Protein AF-A0A259Q267-F1 (afdb_monomer_lite)

Sequence (40 aa):
MVPMKRAGQPEEVADLVGFLASDQAAYISGQVVSINGAMI

Foldseek 3Di:
DQPQPDFDDPVQVVVVVVCCPDPVVVPDPPDDDDDGNPDD

pLDDT: mean 95.45, std 5.05, range [74.62, 98.75]

Structure (mmCIF, N/CA/C/O backbone):
data_AF-A0A259Q267-F1
#
_entry.id   AF-A0A259Q267-F1
#
loop_
_atom_site.group_PDB
_atom_site.id
_atom_site.type_symbol
_atom_site.label_atom_id
_atom_site.label_alt_id
_atom_site.label_comp_id
_atom_site.label_asym_id
_atom_site.label_entity_id
_atom_site.label_seq_id
_atom_site.pdbx_PDB_ins_code
_atom_site.Cartn_x
_atom_site.Cartn_y
_atom_site.Cartn_z
_atom_site.occupancy
_atom_site.B_iso_or_equiv
_atom_site.auth_seq_id
_atom_site.auth_comp_id
_atom_site.auth_asym_id
_atom_site.auth_atom_id
_atom_site.pdbx_PDB_model_num
ATOM 1 N N . MET A 1 1 ? 16.106 3.560 -15.626 1.00 74.62 1 MET A N 1
ATOM 2 C CA . MET A 1 1 ? 15.176 2.892 -16.569 1.00 74.62 1 MET A CA 1
ATOM 3 C C . MET A 1 1 ? 14.167 2.129 -15.727 1.00 74.62 1 MET A C 1
ATOM 5 O O . MET A 1 1 ? 14.618 1.402 -14.859 1.00 74.62 1 MET A O 1
ATOM 9 N N . VAL A 1 2 ? 12.856 2.321 -15.916 1.00 84.19 2 VAL A N 1
ATOM 10 C CA . VAL A 1 2 ? 11.817 1.601 -15.148 1.00 84.19 2 VAL A CA 1
ATOM 11 C C . VAL A 1 2 ? 11.849 0.113 -15.532 1.00 84.19 2 VAL A C 1
ATOM 13 O O . VAL A 1 2 ? 11.602 -0.179 -16.707 1.00 84.19 2 VAL A O 1
ATOM 16 N N . PRO A 1 3 ? 12.123 -0.839 -14.617 1.00 92.50 3 PRO A N 1
ATOM 17 C CA . PRO A 1 3 ? 12.156 -2.265 -14.967 1.00 92.50 3 PRO A CA 1
ATOM 18 C C . PRO A 1 3 ? 10.840 -2.812 -15.517 1.00 92.50 3 PRO A C 1
ATOM 20 O O . PRO A 1 3 ? 10.857 -3.673 -16.393 1.00 92.50 3 PRO A O 1
ATOM 23 N N . MET A 1 4 ? 9.703 -2.261 -15.086 1.00 94.12 4 MET A N 1
ATOM 24 C CA . MET A 1 4 ? 8.389 -2.576 -15.662 1.00 94.12 4 MET A CA 1
ATOM 25 C C . MET A 1 4 ? 8.177 -2.067 -17.103 1.00 94.12 4 MET A C 1
ATOM 27 O O . MET A 1 4 ? 7.139 -2.349 -17.693 1.00 94.12 4 MET A O 1
ATOM 31 N N . LYS A 1 5 ? 9.141 -1.344 -17.696 1.00 93.62 5 LYS A N 1
ATOM 32 C CA . LYS A 1 5 ? 9.143 -0.881 -19.102 1.00 93.62 5 LYS A CA 1
ATOM 33 C C . LYS A 1 5 ? 7.914 -0.063 -19.530 1.00 93.62 5 LYS A C 1
ATOM 35 O O . LYS A 1 5 ? 7.623 0.031 -20.719 1.00 93.62 5 LYS A O 1
ATOM 40 N N . ARG A 1 6 ? 7.217 0.568 -18.586 1.00 94.38 6 ARG A N 1
ATOM 41 C CA . ARG A 1 6 ? 6.101 1.485 -18.851 1.00 94.38 6 ARG A CA 1
ATOM 42 C C . ARG A 1 6 ? 6.007 2.563 -17.779 1.00 94.38 6 ARG A C 1
ATOM 44 O O . ARG A 1 6 ? 6.574 2.413 -16.699 1.00 94.38 6 ARG A O 1
ATOM 51 N N . ALA A 1 7 ? 5.260 3.622 -18.077 1.00 93.88 7 ALA A N 1
ATOM 52 C CA . ALA A 1 7 ? 4.824 4.567 -17.059 1.00 93.88 7 ALA A CA 1
ATOM 53 C C . ALA A 1 7 ? 3.779 3.916 -16.134 1.00 93.88 7 ALA A C 1
ATOM 55 O O . ALA A 1 7 ? 2.975 3.081 -16.574 1.00 93.88 7 ALA A O 1
ATOM 56 N N . GLY A 1 8 ? 3.806 4.307 -14.860 1.00 94.25 8 GLY A N 1
ATOM 57 C CA . GLY A 1 8 ? 2.719 4.019 -13.929 1.00 94.25 8 GLY A CA 1
ATOM 58 C C . GLY A 1 8 ? 1.456 4.789 -14.310 1.00 94.25 8 GLY A C 1
ATOM 59 O O . GLY A 1 8 ? 1.540 5.832 -14.963 1.00 94.25 8 GLY A O 1
ATOM 60 N N . GLN A 1 9 ? 0.304 4.264 -13.918 1.00 97.25 9 GLN A N 1
ATOM 61 C CA . GLN A 1 9 ? -0.985 4.935 -14.045 1.00 97.25 9 GLN A CA 1
ATOM 62 C C . GLN A 1 9 ? -1.416 5.511 -12.685 1.00 97.25 9 GLN A C 1
ATOM 64 O O . GLN A 1 9 ? -1.087 4.921 -11.651 1.00 97.25 9 GLN A O 1
ATOM 69 N N . PRO A 1 10 ? -2.134 6.649 -12.647 1.00 97.81 10 PRO A N 1
ATOM 70 C CA . PRO A 1 10 ? -2.632 7.232 -11.398 1.00 97.81 10 PRO A CA 1
ATOM 71 C C . PRO A 1 10 ? -3.455 6.257 -10.546 1.00 97.81 10 PRO A C 1
ATOM 73 O O . PRO A 1 10 ? -3.370 6.283 -9.318 1.00 97.81 10 PRO A O 1
ATOM 76 N N . GLU A 1 11 ? -4.207 5.370 -11.194 1.00 98.38 11 GLU A N 1
ATOM 77 C CA . GLU A 1 11 ? -5.060 4.371 -10.554 1.00 98.38 11 GLU A CA 1
ATOM 78 C C . GLU A 1 11 ? -4.243 3.385 -9.714 1.00 98.38 11 GLU A C 1
ATOM 80 O O . GLU A 1 11 ? -4.673 3.010 -8.633 1.00 98.38 11 GLU A O 1
ATOM 85 N N . GLU A 1 12 ? -3.017 3.050 -10.125 1.00 97.56 12 GLU A N 1
ATOM 86 C CA . GLU A 1 12 ? -2.153 2.141 -9.361 1.00 97.56 12 GLU A CA 1
ATOM 87 C C . GLU A 1 12 ? -1.758 2.750 -8.005 1.00 97.56 12 GLU A C 1
ATOM 89 O O . GLU A 1 12 ? -1.664 2.048 -6.997 1.00 97.56 12 GLU A O 1
ATOM 94 N N . VAL A 1 13 ? -1.562 4.073 -7.960 1.00 97.81 13 VAL A N 1
ATOM 95 C CA . VAL A 1 13 ? -1.323 4.801 -6.705 1.00 97.81 13 VAL A CA 1
ATOM 96 C C . VAL A 1 13 ? -2.600 4.853 -5.872 1.00 97.81 13 VAL A C 1
ATOM 98 O O . VAL A 1 13 ? -2.546 4.627 -4.662 1.00 97.81 13 VAL A O 1
ATOM 101 N N . ALA A 1 14 ? -3.742 5.131 -6.506 1.00 98.44 14 ALA A N 1
ATOM 102 C CA . ALA A 1 14 ? -5.035 5.186 -5.832 1.00 98.44 14 ALA A CA 1
ATOM 103 C C . ALA A 1 14 ? -5.408 3.838 -5.197 1.00 98.44 14 ALA A C 1
ATOM 105 O O . ALA A 1 14 ? -5.855 3.820 -4.053 1.00 98.44 14 ALA A O 1
ATOM 106 N N . ASP A 1 15 ? -5.151 2.726 -5.883 1.00 98.56 15 ASP A N 1
ATOM 107 C CA . ASP A 1 15 ? -5.407 1.373 -5.388 1.00 98.56 15 ASP A CA 1
ATOM 108 C C . ASP A 1 15 ? -4.542 1.047 -4.164 1.00 98.56 15 ASP A C 1
ATOM 110 O O . ASP A 1 15 ? -5.052 0.541 -3.161 1.00 98.56 15 ASP A O 1
ATOM 114 N N . LEU A 1 16 ? -3.245 1.393 -4.193 1.00 98.38 16 LEU A N 1
ATOM 115 C CA . LEU A 1 16 ? -2.370 1.221 -3.028 1.00 98.38 16 LEU A CA 1
ATOM 116 C C . LEU A 1 16 ? -2.856 2.059 -1.840 1.00 98.38 16 LEU A C 1
ATOM 118 O O . LEU A 1 16 ? -2.912 1.562 -0.716 1.00 98.38 16 LEU A O 1
ATOM 122 N N . VAL A 1 17 ? -3.222 3.320 -2.079 1.00 98.25 17 VAL A N 1
ATOM 123 C CA . VAL A 1 17 ? -3.767 4.196 -1.033 1.00 98.25 17 VAL A CA 1
ATOM 124 C C . VAL A 1 17 ? -5.083 3.637 -0.492 1.00 98.25 17 VAL A C 1
ATOM 126 O O . VAL A 1 17 ? -5.269 3.606 0.722 1.00 98.25 17 VAL A O 1
ATOM 129 N N . GLY A 1 18 ? -5.966 3.148 -1.362 1.00 98.50 18 GLY A N 1
ATOM 130 C CA . GLY A 1 18 ? -7.231 2.525 -0.982 1.00 98.5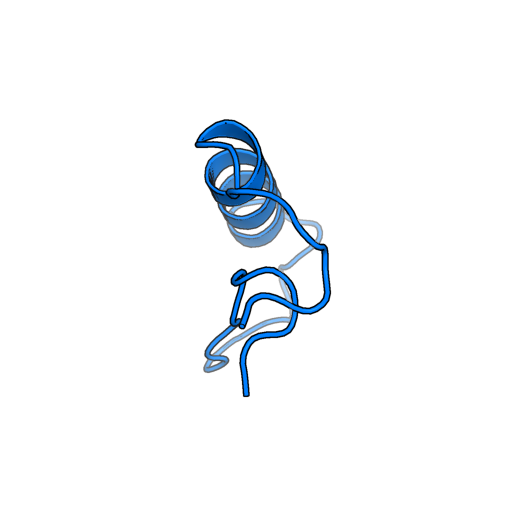0 18 GLY A CA 1
ATOM 131 C C . GLY A 1 18 ? -7.029 1.295 -0.100 1.00 98.50 18 GLY A C 1
ATOM 132 O O . GLY A 1 18 ? -7.693 1.164 0.926 1.00 98.50 18 GLY A O 1
ATOM 133 N N . PHE A 1 19 ? -6.063 0.436 -0.438 1.00 98.56 19 PHE A N 1
ATOM 134 C CA . PHE A 1 19 ? -5.678 -0.693 0.410 1.00 98.56 19 PHE A CA 1
ATOM 135 C C . PHE A 1 19 ? -5.157 -0.228 1.776 1.00 98.56 19 PHE A C 1
ATOM 137 O O . PHE A 1 19 ? -5.649 -0.699 2.802 1.00 98.56 19 PHE A O 1
ATOM 144 N N . LEU A 1 20 ? -4.209 0.717 1.801 1.00 98.38 20 LEU A N 1
ATOM 145 C CA . LEU A 1 20 ? -3.608 1.221 3.043 1.00 98.38 20 LEU A CA 1
ATOM 146 C C . LEU A 1 20 ? -4.615 1.945 3.948 1.00 98.38 20 LEU A C 1
ATOM 148 O O . LEU A 1 20 ? -4.455 1.936 5.165 1.00 98.38 20 LEU A O 1
ATOM 152 N N . ALA A 1 21 ? -5.649 2.554 3.369 1.00 98.38 21 ALA A N 1
ATOM 153 C CA . ALA A 1 21 ? -6.736 3.195 4.103 1.00 98.38 21 ALA A CA 1
ATOM 154 C C . ALA A 1 21 ? -7.821 2.212 4.583 1.00 98.38 21 ALA A C 1
ATOM 156 O O . ALA A 1 21 ? -8.711 2.611 5.331 1.00 98.38 21 ALA A O 1
ATOM 157 N N . SER A 1 22 ? -7.783 0.952 4.143 1.00 98.75 22 SER A N 1
ATOM 158 C CA . SER A 1 22 ? -8.778 -0.063 4.498 1.00 98.75 22 SER A CA 1
ATOM 159 C C . SER A 1 22 ? -8.418 -0.828 5.775 1.00 98.75 22 SER A C 1
ATOM 161 O O . SER A 1 22 ? -7.250 -0.923 6.156 1.00 98.75 22 SER A O 1
ATOM 163 N N . ASP A 1 23 ? -9.410 -1.494 6.373 1.00 98.56 23 ASP A N 1
ATOM 164 C CA . ASP A 1 23 ? -9.217 -2.374 7.537 1.00 98.56 23 ASP A CA 1
ATOM 165 C C . ASP A 1 23 ? -8.242 -3.535 7.263 1.00 98.56 23 ASP A C 1
ATOM 167 O O . ASP A 1 23 ? -7.652 -4.093 8.188 1.00 98.56 23 ASP A O 1
ATOM 171 N N . GLN A 1 24 ? -8.024 -3.893 5.992 1.00 98.56 24 GLN A N 1
ATOM 172 C CA . GLN A 1 24 ? -7.090 -4.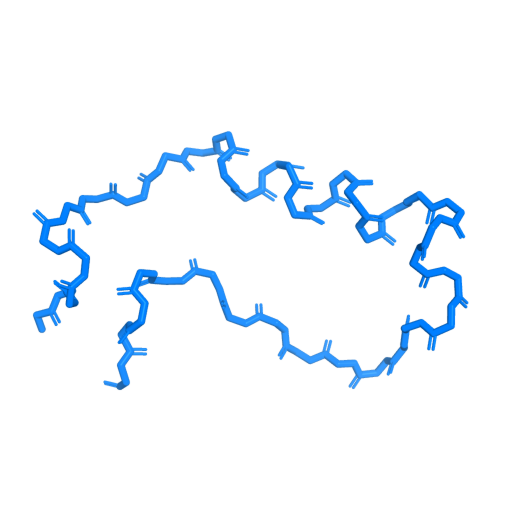960 5.615 1.00 98.56 24 GLN A CA 1
ATOM 173 C C . GLN A 1 24 ? -5.631 -4.600 5.927 1.00 98.56 24 GLN A C 1
ATOM 175 O O . GLN A 1 24 ? -4.806 -5.493 6.117 1.00 98.56 24 GLN A O 1
ATOM 180 N N . ALA A 1 25 ? -5.310 -3.308 6.006 1.00 98.56 25 ALA A N 1
ATOM 181 C CA . ALA A 1 25 ? -3.972 -2.812 6.301 1.00 98.56 25 ALA A CA 1
ATOM 182 C C . ALA A 1 25 ? -3.779 -2.430 7.781 1.00 98.56 25 ALA A C 1
ATOM 184 O O . ALA A 1 25 ? -2.759 -1.836 8.120 1.00 98.5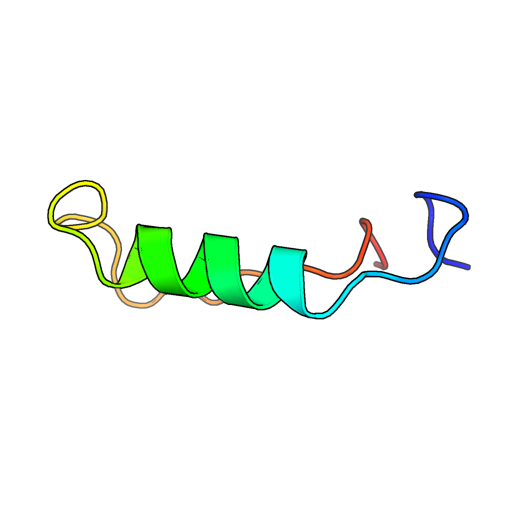6 25 ALA A O 1
ATOM 185 N N . ALA A 1 26 ? -4.706 -2.791 8.681 1.00 98.56 26 ALA A N 1
ATOM 186 C CA . ALA A 1 26 ? -4.747 -2.295 10.064 1.00 98.56 26 ALA A CA 1
ATOM 187 C C . ALA A 1 26 ? -3.471 -2.532 10.901 1.00 98.56 26 ALA A C 1
ATOM 189 O O . ALA A 1 26 ? -3.263 -1.859 11.908 1.00 98.56 26 ALA A O 1
ATOM 190 N N . TYR A 1 27 ? -2.610 -3.474 10.504 1.00 98.25 27 TYR A N 1
ATOM 191 C CA . TYR A 1 27 ? -1.347 -3.765 11.191 1.00 98.25 27 TYR A CA 1
ATOM 192 C C . TYR A 1 27 ? -0.099 -3.207 10.480 1.00 98.25 27 TYR A C 1
ATOM 194 O O . TYR A 1 27 ? 1.030 -3.488 10.883 1.00 98.25 27 TYR A O 1
ATOM 202 N N . ILE A 1 28 ? -0.276 -2.416 9.420 1.00 98.25 28 ILE A N 1
A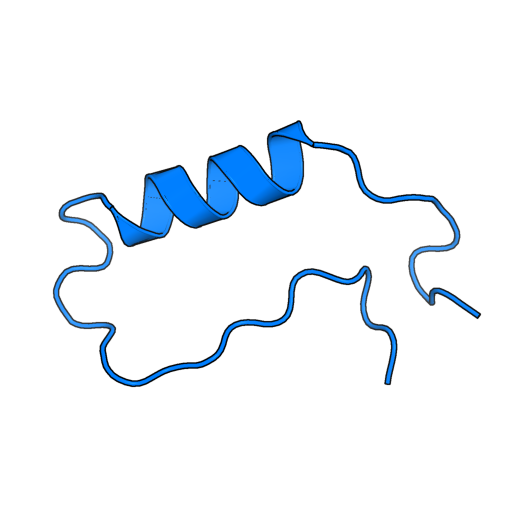TOM 203 C CA . ILE A 1 28 ? 0.809 -1.771 8.674 1.00 98.25 28 ILE A CA 1
ATOM 204 C C . ILE A 1 28 ? 0.957 -0.338 9.185 1.00 98.25 28 ILE A C 1
ATOM 206 O O . ILE A 1 28 ? 0.058 0.483 9.043 1.00 98.25 28 ILE A O 1
ATOM 210 N N . SER A 1 29 ? 2.111 -0.019 9.771 1.00 97.81 29 SER A N 1
ATOM 211 C CA . SER A 1 29 ? 2.404 1.332 10.257 1.00 97.81 29 SER A CA 1
ATOM 212 C C . SER A 1 29 ? 3.892 1.666 10.164 1.00 97.81 29 SER A C 1
ATOM 214 O O . SER A 1 29 ? 4.753 0.781 10.177 1.00 97.81 29 SER A O 1
ATOM 216 N N . GLY A 1 30 ? 4.195 2.960 10.028 1.00 97.94 30 GLY A N 1
ATOM 217 C CA . GLY A 1 30 ? 5.561 3.489 9.961 1.00 97.94 30 GLY A CA 1
ATOM 218 C C . GLY A 1 30 ? 6.355 3.089 8.712 1.00 97.94 30 GLY A C 1
ATOM 219 O O . GLY A 1 30 ? 7.572 3.247 8.700 1.00 97.94 30 GL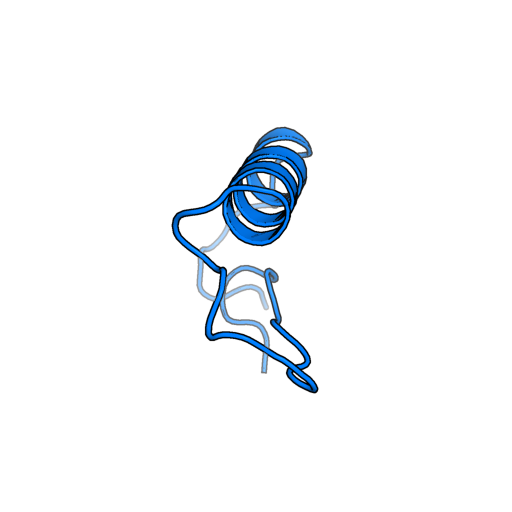Y A O 1
ATOM 220 N N . GLN A 1 31 ? 5.696 2.555 7.681 1.00 98.06 31 GLN A N 1
ATOM 221 C CA . GLN A 1 31 ? 6.351 2.088 6.459 1.00 98.06 31 GLN A CA 1
ATOM 222 C C . GLN A 1 31 ? 6.308 3.138 5.349 1.00 98.06 31 GLN A C 1
ATOM 224 O O . GLN A 1 31 ? 5.309 3.832 5.167 1.00 98.06 31 GLN A O 1
ATOM 229 N N . VAL A 1 32 ? 7.378 3.191 4.556 1.00 96.75 32 VAL A N 1
ATOM 230 C CA . VAL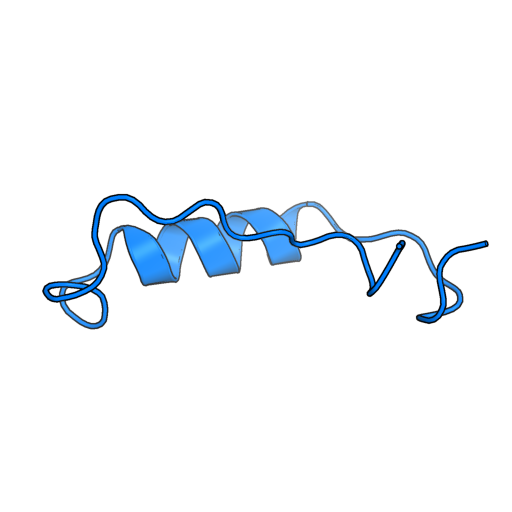 A 1 32 ? 7.417 3.905 3.276 1.00 96.75 32 VAL A CA 1
ATOM 231 C C . VAL A 1 32 ? 7.303 2.865 2.168 1.00 96.75 32 VAL A C 1
ATOM 233 O O . VAL A 1 32 ? 8.180 2.016 2.024 1.00 96.75 32 VAL A O 1
ATOM 236 N N . VAL A 1 33 ? 6.222 2.917 1.391 1.00 96.12 33 VAL A N 1
ATOM 237 C CA . VAL A 1 33 ? 5.960 1.955 0.312 1.00 96.12 33 VAL A CA 1
ATOM 238 C C . VAL A 1 33 ? 6.241 2.613 -1.035 1.00 96.12 33 VAL A C 1
ATOM 240 O O . VAL A 1 33 ? 5.569 3.567 -1.423 1.00 96.12 33 VAL A O 1
ATOM 243 N N . SER A 1 34 ? 7.238 2.112 -1.764 1.00 95.38 34 SER A N 1
ATOM 244 C CA . SER A 1 34 ? 7.557 2.594 -3.111 1.00 95.38 34 SER A CA 1
ATOM 245 C C . SER A 1 34 ? 6.692 1.905 -4.168 1.00 95.38 34 SER A C 1
ATOM 247 O O . SER A 1 34 ? 6.733 0.686 -4.310 1.00 95.38 34 SER A O 1
ATOM 249 N N . ILE A 1 35 ? 5.967 2.696 -4.963 1.00 95.12 35 ILE A N 1
ATOM 250 C CA . ILE A 1 35 ? 5.176 2.238 -6.115 1.00 95.12 35 ILE A CA 1
ATOM 251 C C . ILE A 1 35 ? 5.688 2.888 -7.407 1.00 95.12 35 ILE A C 1
ATOM 253 O O . ILE A 1 35 ? 5.143 3.855 -7.925 1.00 95.12 35 ILE A O 1
ATOM 257 N N . ASN A 1 36 ? 6.823 2.399 -7.904 1.00 94.56 36 ASN A N 1
ATOM 258 C CA . ASN A 1 36 ? 7.596 3.086 -8.948 1.00 94.56 36 ASN A CA 1
ATOM 259 C C . ASN A 1 36 ? 8.000 2.179 -10.125 1.00 94.56 36 ASN A C 1
ATOM 261 O O . ASN A 1 36 ? 8.939 2.482 -10.859 1.00 94.56 36 ASN A O 1
ATOM 265 N N . GLY A 1 37 ? 7.328 1.038 -10.287 1.00 94.81 37 GLY A N 1
ATOM 266 C CA . GLY A 1 37 ? 7.660 0.067 -11.329 1.00 94.81 37 GLY A CA 1
ATOM 267 C C . GLY A 1 37 ? 9.020 -0.614 -11.143 1.00 94.81 37 GLY A C 1
ATOM 268 O O . GLY A 1 37 ? 9.645 -0.980 -12.139 1.00 94.81 37 GLY A O 1
ATOM 269 N N . ALA A 1 38 ? 9.454 -0.770 -9.885 1.00 93.75 38 ALA A N 1
ATOM 270 C CA . ALA A 1 38 ? 10.741 -1.320 -9.449 1.00 93.75 38 ALA A CA 1
ATOM 271 C C . ALA A 1 38 ? 11.963 -0.460 -9.816 1.00 93.75 38 ALA A C 1
ATOM 273 O O . ALA A 1 38 ? 13.055 -0.984 -10.018 1.00 93.75 38 ALA A O 1
ATOM 274 N N . MET A 1 39 ? 11.801 0.861 -9.916 1.00 89.94 39 MET A N 1
ATOM 275 C CA . MET A 1 39 ? 12.964 1.748 -9.999 1.00 89.94 39 MET A CA 1
ATOM 276 C C . MET A 1 39 ? 13.778 1.658 -8.699 1.00 89.94 39 MET A C 1
ATOM 278 O O . MET A 1 39 ? 13.226 1.857 -7.617 1.00 89.94 39 MET A O 1
ATOM 282 N N . ILE A 1 40 ? 15.069 1.346 -8.833 1.00 80.56 40 ILE A N 1
ATOM 283 C CA . ILE A 1 40 ? 16.074 1.366 -7.761 1.00 80.56 40 ILE A CA 1
ATOM 284 C C . ILE A 1 40 ? 16.874 2.656 -7.892 1.00 80.56 40 ILE A C 1
ATOM 286 O O . ILE A 1 40 ? 17.279 2.959 -9.041 1.00 80.56 40 ILE A O 1
#

Secondary structure (DSSP, 8-state):
--TTSSPPPHHHHHHHHHHHTSGGGTT--S-----STT--

Radius of gyration: 11.93 Å; chains: 1; bounding box: 25×12×30 Å